Protein AF-A0A067QEA5-F1 (afdb_monomer)

Secondary structure (DSSP, 8-state):
-HHH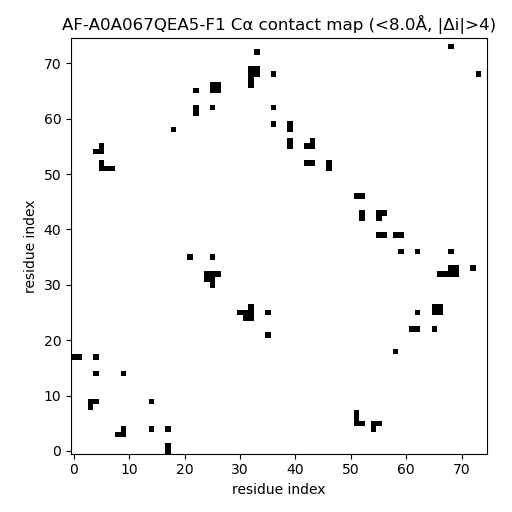HHTT-S-HHHHHHHHHHHHHHHHH-GGGHHHHHHHHHHHHTT-S-HHHHHHHHHHHHHHHHH-PPPTTTT-

Solvent-accessible surface area (backbone atoms only — not comparable to full-atom values): 4309 Å² total; per-residue (Å²): 109,68,72,46,55,36,68,66,76,50,56,72,70,56,38,53,50,50,52,51,50,57,45,46,45,34,65,78,33,69,89,44,26,49,57,52,52,52,52,40,51,59,59,44,55,90,46,92,47,64,72,34,25,52,48,35,51,54,52,49,55,53,39,62,75,68,41,79,64,52,82,72,76,77,108

Organism: Zootermopsis nevadensis (NCBI:txid136037)

Structure (mmCIF, N/CA/C/O backbone):
data_AF-A0A067QEA5-F1
#
_entry.id   AF-A0A067QEA5-F1
#
loop_
_atom_site.group_PDB
_atom_site.id
_atom_site.type_symbol
_atom_site.label_atom_id
_atom_site.label_alt_id
_atom_site.label_comp_id
_atom_site.label_asym_id
_atom_site.label_entity_id
_atom_site.label_seq_id
_atom_site.pdbx_PDB_ins_code
_atom_site.Cartn_x
_atom_site.Cartn_y
_atom_site.Cartn_z
_atom_site.occupancy
_atom_site.B_iso_or_equiv
_atom_site.auth_seq_id
_atom_site.auth_comp_id
_atom_site.auth_asym_id
_atom_site.auth_atom_id
_atom_site.pdbx_PDB_model_num
ATOM 1 N N . ASP A 1 1 ? 9.187 -2.402 3.531 1.00 73.88 1 ASP A N 1
ATOM 2 C CA . ASP A 1 1 ? 8.809 -3.389 2.490 1.00 73.88 1 ASP A CA 1
ATOM 3 C C . ASP A 1 1 ? 8.131 -2.792 1.263 1.00 73.88 1 ASP A C 1
ATOM 5 O O . ASP A 1 1 ? 8.482 -3.201 0.162 1.00 73.88 1 ASP A O 1
ATOM 9 N N . LEU A 1 2 ? 7.291 -1.756 1.408 1.00 83.62 2 LEU A N 1
ATOM 10 C CA . LEU A 1 2 ? 6.681 -1.031 0.280 1.00 83.62 2 LEU A CA 1
ATOM 11 C C . LEU A 1 2 ? 7.676 -0.678 -0.844 1.00 83.62 2 LEU A C 1
ATOM 13 O O . LEU A 1 2 ? 7.441 -1.026 -1.994 1.00 83.62 2 LEU A O 1
ATOM 17 N N . CYS A 1 3 ? 8.833 -0.081 -0.528 1.00 88.06 3 CYS A N 1
ATOM 18 C CA . CYS A 1 3 ? 9.815 0.290 -1.556 1.00 88.06 3 CYS A CA 1
ATOM 19 C C . CYS A 1 3 ? 10.406 -0.910 -2.319 1.00 88.06 3 CYS A C 1
ATOM 21 O O . CYS A 1 3 ? 10.759 -0.761 -3.482 1.00 88.06 3 CYS A O 1
ATOM 23 N N . LYS A 1 4 ? 10.536 -2.086 -1.687 1.00 89.69 4 LYS A N 1
ATOM 24 C CA . LYS A 1 4 ? 11.041 -3.299 -2.359 1.00 89.69 4 LY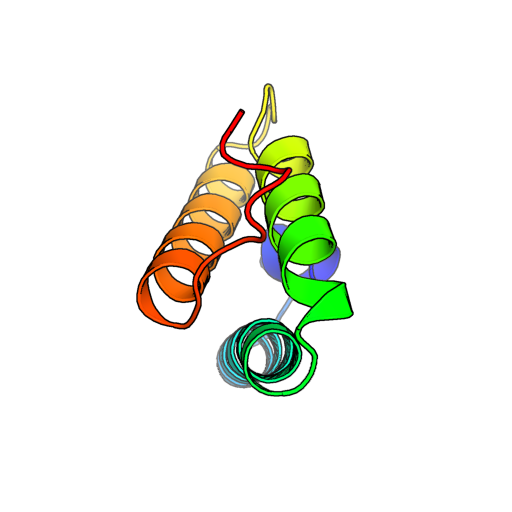S A CA 1
ATOM 25 C C . LYS A 1 4 ? 9.987 -3.866 -3.307 1.00 89.69 4 LYS A C 1
ATOM 27 O O . LYS A 1 4 ? 10.305 -4.190 -4.445 1.00 89.69 4 LYS A O 1
ATOM 32 N N . TYR A 1 5 ? 8.733 -3.909 -2.851 1.00 92.56 5 TYR A N 1
ATOM 33 C CA . TYR A 1 5 ? 7.588 -4.279 -3.682 1.00 92.56 5 TYR A CA 1
ATOM 34 C C . TYR A 1 5 ? 7.443 -3.347 -4.895 1.00 92.56 5 TYR A C 1
ATOM 36 O O . TYR A 1 5 ? 7.327 -3.806 -6.028 1.00 92.56 5 TYR A O 1
ATOM 44 N N . MET A 1 6 ? 7.552 -2.036 -4.674 1.00 93.31 6 MET A N 1
ATOM 45 C CA . MET A 1 6 ? 7.483 -1.018 -5.724 1.00 93.31 6 MET A CA 1
ATOM 46 C C . MET A 1 6 ? 8.563 -1.147 -6.798 1.00 93.31 6 MET A C 1
ATOM 48 O O . MET A 1 6 ? 8.318 -0.765 -7.938 1.00 93.31 6 MET A O 1
ATOM 52 N N . ARG A 1 7 ? 9.763 -1.610 -6.435 1.00 91.81 7 ARG A N 1
ATOM 53 C CA . ARG A 1 7 ? 10.874 -1.794 -7.379 1.00 91.81 7 ARG A CA 1
ATOM 54 C C . ARG A 1 7 ? 10.810 -3.128 -8.125 1.00 91.81 7 ARG A C 1
ATOM 56 O O . ARG A 1 7 ? 11.639 -3.354 -8.996 1.00 91.81 7 ARG A O 1
ATOM 63 N N . GLY A 1 8 ? 9.856 -4.004 -7.794 1.00 90.31 8 GLY A N 1
ATOM 64 C CA . GLY A 1 8 ? 9.741 -5.329 -8.411 1.00 90.31 8 GLY A CA 1
ATOM 65 C C . GLY A 1 8 ? 10.934 -6.244 -8.121 1.00 90.31 8 GLY A C 1
ATOM 66 O O . GLY A 1 8 ? 11.235 -7.135 -8.903 1.00 90.31 8 GLY A O 1
ATOM 67 N N . GLU A 1 9 ? 11.640 -6.016 -7.010 1.00 91.56 9 GLU A N 1
ATOM 68 C CA . GLU A 1 9 ? 12.835 -6.786 -6.620 1.00 91.56 9 GLU A CA 1
ATOM 69 C C . GLU A 1 9 ? 12.490 -8.092 -5.884 1.00 91.56 9 GLU A C 1
ATOM 71 O O . GLU A 1 9 ? 13.376 -8.858 -5.499 1.00 91.56 9 GLU A O 1
ATOM 76 N N . LEU A 1 10 ? 11.207 -8.321 -5.610 1.00 90.81 10 LEU A N 1
ATOM 77 C CA . LEU A 1 10 ? 10.729 -9.427 -4.795 1.00 90.81 10 LEU A CA 1
ATOM 78 C C . LEU A 1 10 ? 10.328 -10.615 -5.675 1.00 90.81 10 LEU A C 1
ATOM 80 O O . LEU A 1 10 ? 9.809 -10.454 -6.775 1.00 90.81 10 LEU A O 1
ATOM 84 N N . LYS A 1 11 ? 10.533 -11.829 -5.158 1.00 93.81 11 LYS A N 1
ATOM 85 C CA . LYS A 1 11 ? 9.943 -13.037 -5.748 1.00 93.81 11 LYS A CA 1
ATOM 86 C C . LYS A 1 11 ? 8.416 -12.999 -5.588 1.00 93.81 11 LYS A C 1
ATOM 88 O O . LYS A 1 11 ? 7.964 -12.433 -4.589 1.00 93.81 11 LYS A O 1
ATOM 93 N N . PRO A 1 12 ? 7.634 -13.641 -6.474 1.00 92.12 12 PRO A N 1
ATOM 94 C CA . PRO A 1 12 ? 6.169 -13.596 -6.424 1.00 92.12 12 PRO A CA 1
ATOM 95 C C . PRO A 1 12 ? 5.570 -13.943 -5.053 1.00 92.12 12 PRO A C 1
ATOM 97 O O . PRO A 1 12 ? 4.651 -13.275 -4.584 1.00 92.12 12 PRO A O 1
ATOM 100 N N . GLU A 1 13 ? 6.123 -14.934 -4.350 1.00 93.56 13 GLU A N 1
ATOM 101 C CA . GLU A 1 13 ? 5.654 -15.317 -3.013 1.00 93.56 13 GLU A CA 1
ATOM 102 C C . GLU A 1 13 ? 5.897 -14.203 -1.984 1.00 93.56 13 GLU A C 1
ATOM 104 O O . GLU A 1 13 ? 5.051 -13.924 -1.135 1.00 93.56 13 GLU A O 1
ATOM 109 N N . SER A 1 14 ? 7.046 -13.529 -2.077 1.00 94.69 14 SER A N 1
ATOM 110 C CA . SER A 1 14 ? 7.399 -12.399 -1.212 1.00 94.69 14 SER A CA 1
ATOM 111 C C . SER A 1 14 ? 6.610 -11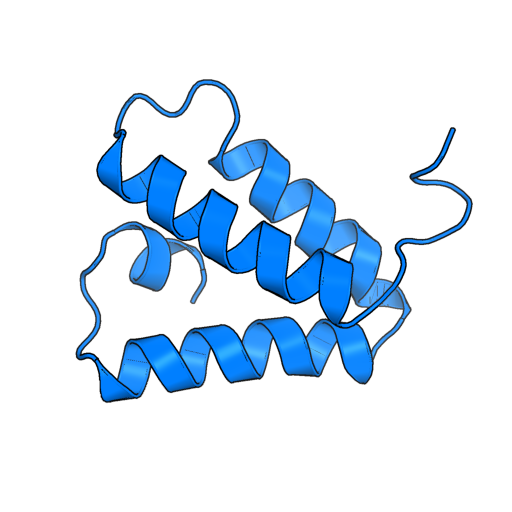.134 -1.553 1.00 94.69 14 SER A C 1
ATOM 113 O O . SER A 1 14 ? 6.315 -10.343 -0.655 1.00 94.69 14 SER A O 1
ATOM 115 N N . GLU A 1 15 ? 6.256 -10.931 -2.824 1.00 94.62 15 GLU A N 1
ATOM 116 C CA . GLU A 1 15 ? 5.345 -9.862 -3.246 1.00 94.62 15 GLU A CA 1
ATOM 117 C C . GLU A 1 15 ? 3.971 -10.052 -2.613 1.00 94.62 15 GLU A C 1
ATOM 119 O O . GLU A 1 15 ? 3.481 -9.144 -1.939 1.00 94.62 15 GLU A O 1
ATOM 124 N N . LEU A 1 16 ? 3.396 -11.252 -2.750 1.00 95.12 16 LEU A N 1
ATOM 125 C CA . LEU A 1 16 ? 2.105 -11.581 -2.156 1.00 95.12 16 LEU A CA 1
ATOM 126 C C . LEU A 1 16 ? 2.130 -11.388 -0.638 1.00 95.12 16 LEU A C 1
ATOM 128 O O . LEU A 1 16 ? 1.241 -10.739 -0.089 1.00 95.12 16 LEU A O 1
ATOM 132 N N . GLN A 1 17 ? 3.173 -11.883 0.032 1.00 96.25 17 GLN A N 1
ATOM 133 C CA . GLN A 1 17 ? 3.325 -11.720 1.475 1.00 96.25 17 GLN A CA 1
ATOM 134 C C . GLN A 1 17 ? 3.425 -10.241 1.873 1.00 96.25 17 GLN A C 1
ATOM 136 O O . GLN A 1 17 ? 2.801 -9.823 2.844 1.00 96.25 17 GLN A O 1
ATOM 141 N N . THR A 1 18 ? 4.154 -9.427 1.104 1.00 96.06 18 THR A N 1
ATOM 142 C CA . THR A 1 18 ? 4.281 -7.986 1.367 1.00 96.06 18 THR A CA 1
ATOM 143 C C . THR A 1 18 ? 2.937 -7.273 1.236 1.00 96.06 18 THR A C 1
ATOM 145 O O . THR A 1 18 ? 2.582 -6.483 2.111 1.00 96.06 18 THR A O 1
ATOM 148 N N . ILE A 1 19 ? 2.170 -7.570 0.182 1.00 97.12 19 ILE A N 1
ATOM 149 C CA . ILE A 1 19 ? 0.823 -7.017 -0.016 1.00 97.12 19 ILE A CA 1
ATOM 150 C C . ILE A 1 19 ? -0.082 -7.416 1.154 1.00 97.12 19 ILE A C 1
ATOM 152 O O . ILE A 1 19 ? -0.700 -6.551 1.774 1.00 97.12 19 ILE A O 1
ATOM 156 N N . GLN A 1 20 ? -0.124 -8.709 1.490 1.00 97.38 20 GLN A N 1
ATOM 157 C CA . GLN A 1 20 ? -0.944 -9.230 2.585 1.00 97.38 20 GLN A CA 1
ATOM 158 C C . GLN A 1 20 ? -0.589 -8.586 3.925 1.00 97.38 20 GLN A C 1
ATOM 160 O O . GLN A 1 20 ? -1.490 -8.227 4.675 1.00 97.38 20 GLN A O 1
ATOM 165 N N . SER A 1 21 ? 0.700 -8.386 4.217 1.00 97.50 21 SER A N 1
ATOM 166 C CA . SER A 1 21 ? 1.130 -7.716 5.446 1.00 97.50 21 SER A CA 1
ATOM 167 C C . SER A 1 21 ? 0.698 -6.251 5.494 1.00 97.50 21 SER A C 1
ATOM 169 O O . SER A 1 21 ? 0.175 -5.817 6.514 1.00 97.50 21 SER A O 1
ATOM 171 N N . ILE A 1 22 ? 0.874 -5.486 4.409 1.00 97.62 22 ILE A N 1
ATOM 172 C CA . ILE A 1 22 ? 0.478 -4.067 4.377 1.00 97.62 22 ILE A CA 1
ATOM 173 C C . ILE A 1 22 ? -1.038 -3.925 4.551 1.00 97.62 22 ILE A C 1
ATOM 175 O O . ILE A 1 22 ? -1.489 -3.131 5.376 1.00 97.62 22 ILE A O 1
ATOM 179 N N . VAL A 1 23 ? -1.821 -4.714 3.811 1.00 98.06 23 VAL A N 1
ATOM 180 C CA . VAL A 1 23 ? -3.286 -4.698 3.919 1.00 98.06 23 VAL A CA 1
ATOM 181 C C . VAL A 1 23 ? -3.727 -5.164 5.309 1.00 98.06 23 VAL A C 1
ATOM 183 O O . VAL A 1 23 ? -4.571 -4.519 5.928 1.00 98.06 23 VAL A O 1
ATOM 186 N N . GLY A 1 24 ? -3.114 -6.229 5.833 1.00 98.00 24 GLY A N 1
ATOM 187 C CA . GLY A 1 24 ? -3.371 -6.750 7.176 1.00 98.00 24 GLY A CA 1
ATOM 188 C C . GLY A 1 24 ? -3.140 -5.705 8.265 1.00 98.00 24 GLY A C 1
ATOM 189 O O . GLY A 1 24 ? -4.000 -5.530 9.124 1.00 98.00 24 GLY A O 1
ATOM 190 N N . TYR A 1 25 ? -2.060 -4.921 8.178 1.00 97.69 25 TYR A N 1
ATOM 191 C CA . TYR A 1 25 ? -1.824 -3.822 9.117 1.00 97.69 25 TYR A CA 1
ATOM 192 C C . TYR A 1 25 ? -2.940 -2.775 9.099 1.00 97.69 25 TYR A C 1
ATOM 194 O O . TYR A 1 25 ? -3.340 -2.320 10.166 1.00 97.69 25 TYR A O 1
ATOM 202 N N . GLY A 1 26 ? -3.475 -2.414 7.930 1.00 97.38 26 GLY A N 1
ATOM 203 C CA . GLY A 1 26 ? -4.597 -1.473 7.845 1.00 97.38 26 GLY A CA 1
ATOM 204 C C . GLY A 1 26 ? -5.919 -2.045 8.373 1.00 97.38 26 GLY A C 1
ATOM 205 O O . GLY A 1 26 ? -6.734 -1.310 8.936 1.00 97.38 26 GLY A O 1
ATOM 206 N N . ILE A 1 27 ? -6.133 -3.358 8.243 1.00 97.81 27 ILE A N 1
ATOM 207 C CA . ILE A 1 27 ? -7.302 -4.042 8.815 1.00 97.81 27 ILE A CA 1
ATOM 208 C C . ILE A 1 27 ? -7.207 -4.069 10.348 1.00 97.81 27 ILE A C 1
ATOM 210 O O . ILE A 1 27 ? -8.162 -3.683 11.022 1.00 97.81 27 ILE A O 1
ATOM 214 N N . GLU A 1 28 ? -6.062 -4.493 10.888 1.00 98.00 28 GLU A N 1
ATOM 215 C CA . GLU A 1 28 ? -5.857 -4.736 12.322 1.00 98.00 28 GLU A CA 1
ATOM 216 C C . GLU A 1 28 ? -5.619 -3.463 13.145 1.00 98.00 28 GLU A C 1
ATOM 218 O O . GLU A 1 28 ? -5.950 -3.434 14.330 1.00 98.00 28 GLU A O 1
ATOM 223 N N . ARG A 1 29 ? -5.029 -2.423 12.543 1.00 97.19 29 ARG A N 1
ATOM 224 C CA . ARG A 1 29 ? -4.606 -1.195 13.231 1.00 97.19 29 ARG A CA 1
ATOM 225 C C . ARG A 1 29 ? -5.174 0.030 12.533 1.00 97.19 29 ARG A C 1
ATOM 227 O O . ARG A 1 29 ? -4.646 0.499 11.524 1.00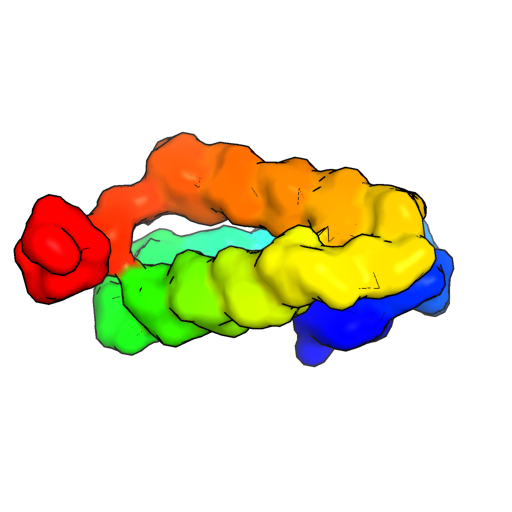 97.19 29 ARG A O 1
ATOM 234 N N . GLU A 1 30 ? -6.267 0.551 13.076 1.00 95.19 30 GLU A N 1
ATOM 235 C CA . GLU A 1 30 ? -6.979 1.697 12.506 1.00 95.19 30 GLU A CA 1
ATOM 236 C C . GLU A 1 30 ? -6.092 2.945 12.398 1.00 95.19 30 GLU A C 1
ATOM 238 O O . GLU A 1 30 ? -6.161 3.665 11.403 1.00 95.19 30 GLU A O 1
ATOM 243 N N . GLU A 1 31 ? -5.191 3.151 13.358 1.00 94.88 31 GLU A N 1
ATOM 244 C CA . GLU A 1 31 ? -4.243 4.263 13.388 1.00 94.88 31 GLU A CA 1
ATOM 245 C C . GLU A 1 31 ? -3.216 4.240 12.240 1.00 94.88 31 GLU A C 1
ATOM 247 O O . GLU A 1 31 ? -2.596 5.264 11.960 1.00 94.88 31 GLU A O 1
ATOM 252 N N . LEU A 1 32 ? -3.040 3.101 11.555 1.00 96.75 32 LEU A N 1
ATOM 253 C CA . LEU A 1 32 ? -2.122 2.972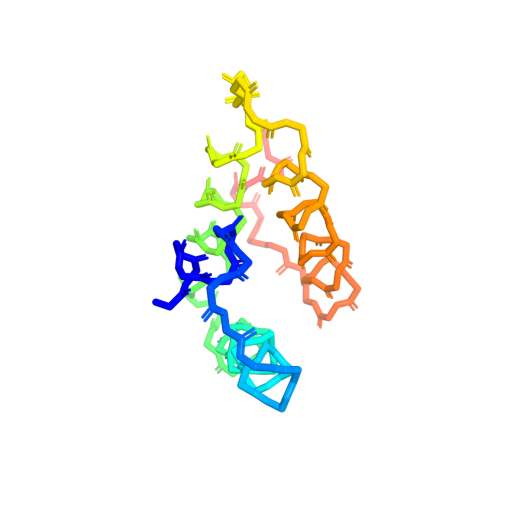 10.417 1.00 96.75 32 LEU A CA 1
ATOM 254 C C . LEU A 1 32 ? -2.786 3.221 9.060 1.00 96.75 32 LEU A C 1
ATOM 256 O O . LEU A 1 32 ? -2.077 3.383 8.069 1.00 96.75 32 LEU A O 1
ATOM 260 N N . ARG A 1 33 ? -4.122 3.250 8.981 1.00 96.50 33 ARG A N 1
ATOM 261 C CA . ARG A 1 33 ? -4.845 3.316 7.698 1.00 96.50 33 ARG A CA 1
ATOM 262 C C . ARG A 1 33 ? -4.478 4.559 6.898 1.00 96.50 33 ARG A C 1
ATOM 264 O O . ARG A 1 33 ? -4.092 4.449 5.736 1.00 96.50 33 ARG A O 1
ATOM 271 N N . ASP A 1 34 ? -4.548 5.724 7.533 1.00 96.25 34 ASP A N 1
ATOM 272 C CA . ASP A 1 34 ? -4.244 6.997 6.877 1.00 96.25 34 ASP A CA 1
ATOM 273 C C . ASP A 1 34 ? -2.779 7.069 6.445 1.00 96.25 34 ASP A C 1
ATOM 275 O O . ASP A 1 34 ? -2.490 7.504 5.333 1.00 96.25 34 ASP A O 1
ATOM 279 N N . GLU A 1 35 ? -1.856 6.575 7.273 1.00 96.12 35 GLU A N 1
ATOM 280 C CA . GLU A 1 35 ? -0.432 6.524 6.934 1.00 96.12 35 GLU A CA 1
ATOM 281 C C . GLU A 1 35 ? -0.183 5.628 5.710 1.00 96.12 35 GLU A C 1
ATOM 283 O O . GLU A 1 35 ? 0.563 6.009 4.809 1.00 96.12 35 GLU A O 1
ATOM 288 N N . ILE A 1 36 ? -0.853 4.472 5.618 1.00 96.81 36 ILE A N 1
ATOM 289 C CA . ILE A 1 36 ? -0.777 3.591 4.442 1.00 96.81 36 ILE A CA 1
ATOM 290 C C . ILE A 1 36 ? -1.267 4.329 3.191 1.00 96.81 36 ILE A C 1
ATOM 292 O O . ILE A 1 36 ? -0.581 4.311 2.164 1.00 96.81 36 ILE A O 1
ATOM 296 N N . PHE A 1 37 ? -2.417 5.007 3.267 1.00 96.50 37 PHE A N 1
ATOM 297 C CA . PHE A 1 37 ? -2.956 5.779 2.146 1.00 96.50 37 PHE A CA 1
ATOM 298 C C . PHE A 1 37 ? -2.017 6.909 1.721 1.00 96.50 37 PHE A C 1
ATOM 300 O O . PHE A 1 37 ? -1.681 7.013 0.541 1.00 96.50 37 PHE A O 1
ATOM 307 N N . VAL A 1 38 ? -1.549 7.723 2.667 1.00 96.00 38 VAL A N 1
ATOM 308 C CA . VAL A 1 38 ? -0.660 8.861 2.399 1.00 96.00 38 VAL A CA 1
ATOM 309 C C . VAL A 1 38 ? 0.664 8.393 1.803 1.00 96.00 38 VAL A C 1
ATOM 311 O O . VAL A 1 38 ? 1.127 8.973 0.819 1.00 96.00 38 VAL A O 1
ATOM 314 N N . GLN A 1 39 ? 1.263 7.325 2.336 1.00 96.25 39 GLN A N 1
ATOM 315 C CA . GLN A 1 39 ? 2.487 6.766 1.768 1.00 96.25 39 GLN A CA 1
ATOM 316 C C . GLN A 1 39 ? 2.268 6.259 0.340 1.00 96.25 39 GLN A C 1
ATOM 318 O O . GLN A 1 39 ? 3.066 6.594 -0.535 1.00 96.25 39 GLN A O 1
ATOM 323 N N . CYS A 1 40 ? 1.193 5.508 0.070 1.00 96.06 40 CYS A N 1
ATOM 324 C CA . CYS A 1 40 ? 0.887 5.044 -1.287 1.00 96.06 40 CYS A CA 1
ATOM 325 C C . CYS A 1 40 ? 0.680 6.225 -2.243 1.00 96.06 40 CYS A C 1
ATOM 327 O O . CYS A 1 40 ? 1.306 6.283 -3.298 1.00 96.06 40 CYS A O 1
ATOM 329 N N . MET A 1 41 ? -0.115 7.220 -1.850 1.00 95.94 41 MET A N 1
ATOM 330 C CA . MET A 1 41 ? -0.354 8.411 -2.667 1.00 95.94 41 MET A CA 1
ATOM 331 C C . MET A 1 41 ? 0.931 9.184 -2.956 1.00 95.94 41 MET A C 1
ATOM 333 O O . MET A 1 41 ? 1.172 9.572 -4.101 1.00 95.94 41 MET A O 1
ATOM 337 N N . ARG A 1 42 ? 1.799 9.358 -1.954 1.00 95.75 42 ARG A N 1
ATOM 338 C CA . ARG A 1 42 ? 3.104 10.005 -2.137 1.00 95.75 42 ARG A CA 1
ATOM 339 C C . ARG A 1 42 ? 3.967 9.256 -3.151 1.00 95.75 42 ARG A C 1
ATOM 341 O O . ARG A 1 42 ? 4.627 9.886 -3.965 1.00 95.75 42 ARG A O 1
ATOM 348 N N . GLN A 1 43 ? 3.950 7.927 -3.108 1.00 95.31 43 GLN A N 1
ATOM 349 C CA . GLN A 1 43 ? 4.728 7.080 -4.008 1.00 95.31 43 GLN A CA 1
ATOM 350 C C . GLN A 1 43 ? 4.139 6.967 -5.425 1.00 95.31 43 GLN A C 1
ATOM 352 O O . GLN A 1 43 ? 4.881 6.648 -6.353 1.00 95.31 43 GLN A O 1
ATOM 357 N N . ALA A 1 44 ? 2.840 7.214 -5.601 1.00 95.00 44 ALA A N 1
ATOM 358 C CA . ALA A 1 44 ? 2.176 7.233 -6.905 1.00 95.00 44 ALA A CA 1
ATOM 359 C C . ALA A 1 44 ? 2.246 8.609 -7.595 1.00 95.00 44 ALA A C 1
ATOM 361 O O . ALA A 1 44 ? 2.236 8.698 -8.822 1.00 95.00 44 ALA A O 1
ATOM 362 N N . THR A 1 45 ? 2.313 9.696 -6.823 1.00 95.81 45 THR A N 1
ATOM 363 C CA . THR A 1 45 ? 2.259 11.067 -7.350 1.00 95.81 45 THR A CA 1
ATOM 364 C C . THR A 1 45 ? 3.590 11.472 -7.979 1.00 95.81 45 THR A C 1
ATOM 366 O O . THR A 1 45 ? 4.619 11.463 -7.308 1.00 95.81 45 THR A O 1
ATOM 369 N N . ASN A 1 46 ? 3.572 11.889 -9.251 1.00 96.19 46 ASN A N 1
ATOM 370 C CA . ASN A 1 46 ? 4.758 12.325 -10.008 1.00 96.19 46 ASN A CA 1
ATOM 371 C C . ASN A 1 46 ? 5.921 11.314 -9.996 1.00 96.19 46 ASN A C 1
ATOM 373 O O . ASN A 1 46 ? 7.088 11.702 -10.083 1.00 96.19 46 ASN A O 1
ATOM 377 N N . ASN A 1 47 ? 5.622 10.020 -9.881 1.00 94.62 47 ASN A N 1
ATOM 378 C CA . ASN A 1 47 ? 6.643 8.986 -9.934 1.00 94.62 47 ASN A CA 1
ATOM 379 C C . ASN A 1 47 ? 7.086 8.782 -11.398 1.00 94.62 47 ASN A C 1
ATOM 381 O O . ASN A 1 47 ? 6.252 8.470 -12.249 1.00 94.62 47 ASN A O 1
ATOM 385 N N . PRO A 1 48 ? 8.381 8.971 -11.723 1.00 95.81 48 PRO A N 1
ATOM 386 C CA . PRO A 1 48 ? 8.873 8.873 -13.097 1.00 95.81 48 PRO A CA 1
ATOM 387 C C . PRO A 1 48 ? 8.935 7.430 -13.614 1.00 95.81 48 PRO A C 1
ATOM 389 O O . PRO A 1 48 ? 9.166 7.223 -14.803 1.00 95.81 48 PRO A O 1
ATOM 392 N N . ASN A 1 49 ? 8.771 6.432 -12.738 1.00 96.69 49 ASN A N 1
ATOM 393 C CA . ASN A 1 49 ? 8.777 5.024 -13.103 1.00 96.69 49 ASN A CA 1
ATOM 394 C C . ASN A 1 49 ? 7.327 4.492 -13.211 1.00 96.69 49 ASN A C 1
ATOM 396 O O . ASN A 1 49 ? 6.662 4.322 -12.180 1.00 96.69 49 ASN A O 1
ATOM 400 N N . PRO A 1 50 ? 6.829 4.208 -14.431 1.00 95.00 50 PRO A N 1
ATOM 401 C CA . PRO A 1 50 ? 5.455 3.759 -14.643 1.00 95.00 50 PRO A CA 1
ATOM 402 C C . PRO A 1 50 ? 5.171 2.372 -14.049 1.00 95.00 50 PRO A C 1
ATOM 404 O O . PRO A 1 50 ? 4.133 2.211 -13.414 1.00 95.00 50 PRO A O 1
ATOM 407 N N . ASP A 1 51 ? 6.100 1.415 -14.140 1.00 95.69 51 ASP A N 1
ATOM 408 C CA . ASP A 1 51 ? 5.926 0.074 -13.553 1.00 95.69 51 ASP A CA 1
ATOM 409 C C . ASP A 1 51 ? 5.799 0.150 -12.024 1.00 95.69 51 ASP A C 1
ATOM 411 O O . ASP A 1 51 ? 4.973 -0.511 -11.391 1.00 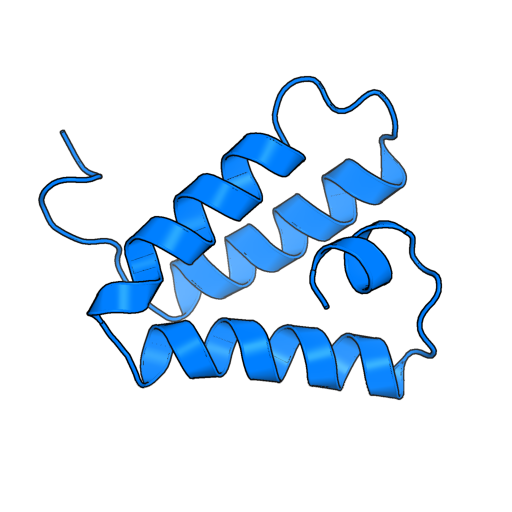95.69 51 ASP A O 1
ATOM 415 N N . SER A 1 52 ? 6.614 1.008 -11.407 1.00 96.12 52 SER A N 1
ATOM 416 C CA . SER A 1 52 ? 6.546 1.266 -9.972 1.00 96.12 52 SER A CA 1
ATOM 417 C C . SER A 1 52 ? 5.216 1.907 -9.583 1.00 96.12 52 SER A C 1
ATOM 419 O O . SER A 1 52 ? 4.622 1.550 -8.566 1.00 96.12 52 SER A O 1
ATOM 421 N N . THR A 1 53 ? 4.736 2.829 -10.415 1.00 96.88 53 THR A 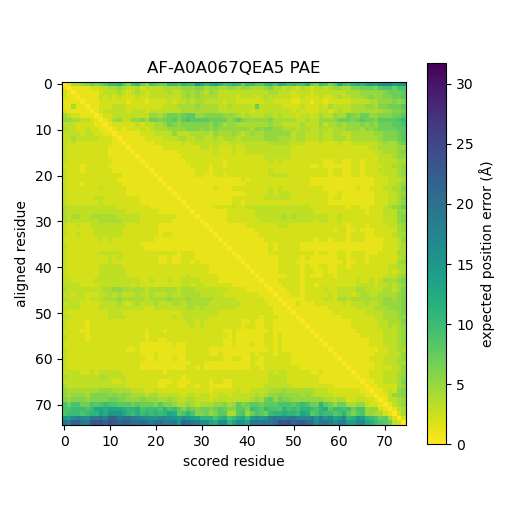N 1
ATOM 422 C CA . THR A 1 53 ? 3.466 3.531 -10.222 1.00 96.88 53 THR A CA 1
ATOM 423 C C . THR A 1 53 ? 2.292 2.561 -10.291 1.00 96.88 53 THR A C 1
ATOM 425 O O . THR A 1 53 ? 1.460 2.556 -9.386 1.00 96.88 53 THR A O 1
ATOM 428 N N . GLU A 1 54 ? 2.254 1.687 -11.299 1.00 96.62 54 GLU A N 1
ATOM 429 C CA . GLU A 1 54 ? 1.223 0.656 -11.451 1.00 96.62 54 GLU A CA 1
ATOM 430 C C . GLU A 1 54 ? 1.150 -0.259 -10.220 1.00 96.62 54 GLU A C 1
ATOM 432 O O . GLU A 1 54 ? 0.072 -0.487 -9.668 1.00 96.62 54 GLU A O 1
ATOM 437 N N . ARG A 1 55 ? 2.305 -0.707 -9.713 1.00 97.06 55 ARG A N 1
ATOM 438 C CA . ARG A 1 55 ? 2.384 -1.546 -8.506 1.00 97.06 55 ARG A CA 1
ATOM 439 C C . ARG A 1 55 ? 1.788 -0.867 -7.275 1.00 97.06 55 ARG A C 1
ATOM 441 O O . ARG A 1 55 ? 1.095 -1.526 -6.494 1.00 97.06 55 ARG A O 1
ATOM 448 N N . VAL A 1 56 ? 2.041 0.431 -7.088 1.00 97.25 56 VAL A N 1
ATOM 449 C CA . VAL A 1 56 ? 1.462 1.214 -5.982 1.00 97.25 56 VAL A CA 1
ATOM 450 C C . VAL A 1 56 ? -0.041 1.383 -6.154 1.00 97.25 56 VAL A C 1
ATOM 452 O O . VAL A 1 56 ? -0.772 1.225 -5.179 1.00 97.25 56 VAL A O 1
ATOM 455 N N . TRP A 1 57 ? -0.515 1.660 -7.371 1.00 97.31 57 TRP A N 1
ATOM 456 C CA . TRP A 1 57 ? -1.948 1.768 -7.649 1.00 97.31 57 TRP A CA 1
ATOM 457 C C . TRP A 1 57 ? -2.687 0.460 -7.378 1.00 97.31 57 TRP A C 1
ATOM 459 O O . TRP A 1 57 ? -3.745 0.489 -6.754 1.00 97.31 57 TRP A O 1
ATOM 469 N N . LEU A 1 58 ? -2.106 -0.684 -7.745 1.00 97.38 58 LEU A N 1
ATOM 470 C CA . LEU A 1 58 ? -2.664 -1.995 -7.412 1.00 97.38 58 LEU A CA 1
ATOM 471 C C . LEU A 1 58 ? -2.793 -2.174 -5.894 1.00 97.38 58 LEU A C 1
ATOM 473 O O . LEU A 1 58 ? -3.856 -2.561 -5.407 1.00 97.38 58 LEU A O 1
ATOM 477 N N . LEU A 1 59 ? -1.741 -1.851 -5.136 1.00 97.69 59 LEU A N 1
ATOM 478 C CA . LEU A 1 59 ? -1.780 -1.921 -3.674 1.00 97.69 59 LEU A CA 1
ATO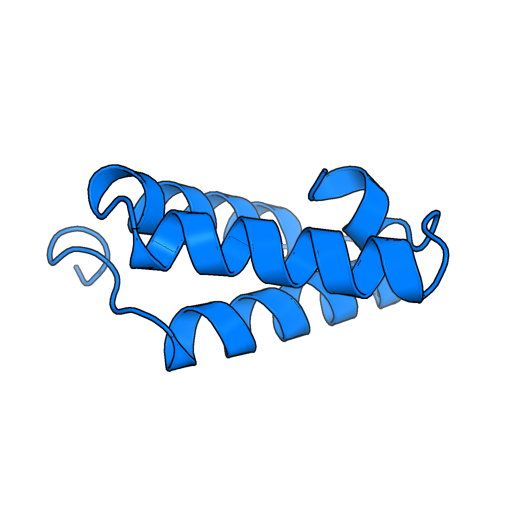M 479 C C . LEU A 1 59 ? -2.849 -0.982 -3.093 1.00 97.69 59 LEU A C 1
ATOM 481 O O . LEU A 1 59 ? -3.597 -1.381 -2.204 1.00 97.69 59 LEU A O 1
ATOM 485 N N . LEU A 1 60 ? -2.957 0.239 -3.619 1.00 97.19 60 LEU A N 1
ATOM 486 C CA . LEU A 1 60 ? -3.954 1.214 -3.191 1.00 97.19 60 LEU A CA 1
ATOM 487 C C . LEU A 1 60 ? -5.383 0.708 -3.438 1.00 97.19 60 LEU A C 1
ATOM 489 O O . LEU A 1 60 ? -6.220 0.810 -2.543 1.00 97.19 60 LEU A O 1
ATOM 493 N N . CYS A 1 61 ? -5.657 0.106 -4.601 1.00 97.88 61 CYS A N 1
ATOM 494 C CA . CYS A 1 61 ? -6.949 -0.518 -4.897 1.00 97.88 61 CYS A CA 1
ATOM 495 C C . CYS A 1 61 ? -7.314 -1.597 -3.868 1.00 97.88 61 CYS A C 1
ATOM 497 O O . CYS A 1 61 ? -8.451 -1.633 -3.399 1.00 97.88 61 CYS A O 1
ATOM 499 N N . LEU A 1 62 ? -6.354 -2.442 -3.480 1.00 98.06 62 LEU A N 1
ATOM 500 C CA . LEU A 1 62 ? -6.574 -3.466 -2.456 1.00 98.06 62 LEU A CA 1
ATOM 501 C C . LEU A 1 62 ? -6.869 -2.848 -1.083 1.00 98.06 62 LEU A C 1
ATOM 503 O O . LEU A 1 62 ? -7.802 -3.281 -0.410 1.00 98.06 62 LEU A O 1
ATOM 507 N N . CYS A 1 63 ? -6.128 -1.810 -0.687 1.00 97.69 63 CYS A N 1
ATOM 508 C CA . CYS A 1 63 ? -6.358 -1.099 0.572 1.00 97.69 63 CYS A CA 1
ATOM 509 C C . CYS A 1 63 ? -7.756 -0.461 0.636 1.00 97.69 63 CYS A C 1
ATOM 511 O O . CYS A 1 63 ? -8.442 -0.625 1.640 1.00 97.69 63 CYS A O 1
ATOM 513 N N . ILE A 1 64 ? -8.210 0.203 -0.438 1.00 95.94 64 ILE A N 1
ATOM 514 C CA . ILE A 1 64 ? -9.535 0.859 -0.491 1.00 95.94 64 ILE A CA 1
ATOM 515 C C . ILE A 1 64 ? -10.678 -0.158 -0.355 1.00 95.94 64 ILE A C 1
ATOM 517 O O . ILE A 1 64 ? -11.700 0.140 0.260 1.00 95.94 64 ILE A O 1
ATOM 521 N N . VAL A 1 65 ? -10.521 -1.360 -0.920 1.00 97.06 65 VAL A N 1
ATOM 522 C CA . VAL A 1 65 ? -11.512 -2.440 -0.776 1.00 97.06 65 VAL A CA 1
ATOM 523 C C . VAL A 1 65 ? -11.494 -3.031 0.637 1.00 97.06 65 VAL A C 1
ATOM 525 O O . VAL A 1 65 ? -12.538 -3.435 1.145 1.00 97.06 65 VAL A O 1
ATOM 528 N N . ALA A 1 66 ? -10.324 -3.090 1.275 1.00 97.62 66 ALA A N 1
ATOM 529 C CA . ALA A 1 66 ? -10.141 -3.755 2.560 1.00 97.62 66 ALA A CA 1
ATOM 530 C C . ALA A 1 66 ? -10.563 -2.908 3.771 1.00 97.62 66 ALA A C 1
ATOM 532 O O . ALA A 1 66 ? -11.077 -3.456 4.747 1.00 97.62 66 ALA A O 1
ATOM 533 N N . PHE A 1 67 ? -10.336 -1.593 3.7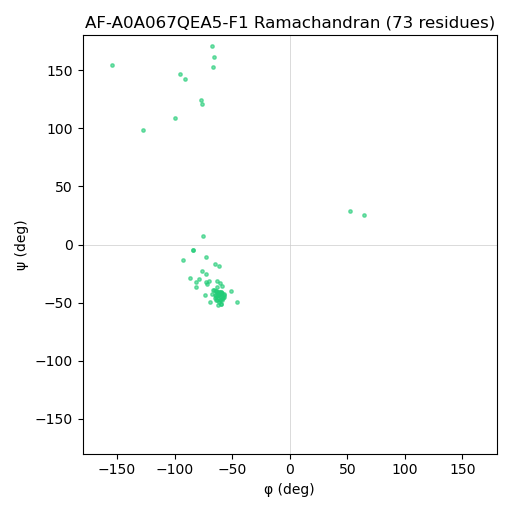48 1.00 96.62 67 PHE A N 1
ATOM 534 C CA . PHE A 1 67 ? -10.629 -0.711 4.879 1.00 96.62 67 PHE A CA 1
ATOM 535 C C . PHE A 1 67 ? -10.883 0.736 4.442 1.00 96.62 67 PHE A C 1
ATOM 537 O O . PHE A 1 67 ? -10.390 1.204 3.419 1.00 96.62 67 PHE A O 1
ATOM 544 N N . GLN A 1 68 ? -11.641 1.471 5.258 1.00 94.44 68 GLN A N 1
ATOM 545 C CA . GLN A 1 68 ? -11.909 2.894 5.035 1.00 94.44 68 GLN A CA 1
ATOM 546 C C . GLN A 1 68 ? -10.856 3.758 5.742 1.00 94.44 68 GLN A C 1
ATOM 548 O O . GLN A 1 68 ? -10.457 3.412 6.860 1.00 94.44 68 GLN A O 1
ATOM 553 N N . PRO A 1 69 ? -10.419 4.883 5.147 1.00 91.94 69 PRO A N 1
ATOM 554 C CA . PRO A 1 69 ? -9.581 5.845 5.852 1.00 91.94 69 PRO A CA 1
ATOM 555 C C . PRO A 1 69 ? -10.359 6.538 6.975 1.00 91.94 69 PRO A C 1
ATOM 557 O O . PRO A 1 69 ? -11.585 6.424 7.084 1.00 91.94 69 PRO A O 1
ATOM 560 N N . SER A 1 70 ? -9.650 7.290 7.811 1.00 89.94 70 SER A N 1
ATOM 561 C CA . SER A 1 70 ? -10.286 8.082 8.854 1.00 89.94 70 SER A CA 1
ATOM 562 C C . SER A 1 70 ? -11.145 9.206 8.265 1.00 89.94 70 SER A C 1
ATOM 564 O O . SER A 1 70 ? -10.977 9.663 7.130 1.00 89.94 70 SER A O 1
ATOM 566 N N . LYS A 1 71 ? -12.053 9.734 9.091 1.00 85.81 71 LYS A N 1
ATOM 567 C CA . LYS A 1 71 ? -12.893 10.890 8.733 1.00 85.81 71 LYS A CA 1
ATOM 568 C C . LYS A 1 71 ? -12.086 12.161 8.442 1.00 85.81 71 LYS A C 1
ATOM 570 O O . LYS A 1 71 ? -12.642 13.093 7.869 1.00 85.81 71 LYS A O 1
ATOM 575 N N . LEU A 1 72 ? -10.828 12.234 8.886 1.00 83.94 72 LEU A N 1
ATOM 576 C CA . LEU A 1 72 ? -9.968 13.400 8.682 1.00 83.94 72 LEU A CA 1
ATOM 577 C C . LEU A 1 72 ? -9.338 13.410 7.292 1.00 83.94 72 LEU A C 1
ATOM 579 O O . LEU A 1 72 ? -9.168 14.489 6.736 1.00 83.94 72 LEU A O 1
ATOM 583 N N . LEU A 1 73 ? -9.045 12.239 6.721 1.00 79.88 73 LEU A N 1
ATOM 584 C CA . LEU A 1 73 ? -8.504 12.147 5.364 1.00 79.88 73 LEU A CA 1
ATOM 585 C C . LEU A 1 73 ? -9.561 12.466 4.293 1.00 79.88 73 LEU A C 1
ATOM 587 O O . LEU A 1 73 ? -9.224 12.910 3.203 1.00 79.88 73 LEU A O 1
ATOM 591 N N . TYR A 1 74 ? -10.844 12.272 4.606 1.00 64.19 74 TYR A N 1
ATOM 592 C CA . TYR A 1 74 ? -11.976 12.533 3.707 1.00 64.19 74 TYR A CA 1
ATOM 593 C C . TYR A 1 74 ? -12.344 14.021 3.522 1.00 64.19 74 TYR A C 1
ATOM 595 O O . TYR A 1 74 ? -13.388 14.303 2.931 1.00 64.19 74 TYR A O 1
ATOM 603 N N . LYS A 1 75 ? -11.554 14.969 4.043 1.00 49.88 75 LYS A N 1
ATOM 604 C CA . LYS A 1 75 ? -11.902 16.399 4.071 1.00 49.88 75 LYS A CA 1
ATOM 605 C C . LYS A 1 75 ? -11.120 17.259 3.092 1.00 49.88 75 LYS A C 1
ATOM 607 O O . LYS A 1 75 ? -9.881 17.130 3.053 1.00 49.88 75 LYS A O 1
#

InterPro domains:
  IPR000857 MyTH4 domain [PF00784] (19-74)
  IPR000857 MyTH4 domain [PS51016] (1-75)
  IPR038185 MyTH4 domain superfamily [G3DSA:1.25.40.530] (2-75)
  IPR051567 Unconventional Myosin ATPase [PTHR22692] (13-74)

Sequence (75 aa):
DLCKYMRGELKPESELQTIQSIVGYGIEREELRDEIFVQCMRQATNNPNPDSTERVWLLLCLCIVAFQPSKLLYK

Radius of gyration: 12.12 Å; Cα contacts (8 Å, |Δi|>4): 54; chains: 1; bounding box: 26×32×28 Å

pLDDT: mean 93.59, std 7.5, range [49.88, 98.06]

Mean predicted aligned error: 3.03 Å

Nearest PDB structures (foldseek):
  5los-assembly1_A  TM=3.116E-01  e=8.369E+00  Serendipita indica DSM 11827

Foldseek 3Di:
DLVCLLVVVDDPVVNVVVLCVLLVCVLVPLVCLVVLLVVLCVQLPPPPDVSSNVSSVVSNVSNVVRDDHDPVVVD